Protein AF-A0A8T7DAK0-F1 (afdb_monomer)

Sequence (66 aa):
MDDLVARHKAARMGLKVMGTIGVFLLAHKQGHITECQVNGYINTLIDKHNMYLSDEVIDKIARMLT

Solvent-accessible surface area (backbone atoms only — not comparable to full-atom values): 4013 Å² total; per-residue (Å²): 132,61,68,66,60,53,48,54,52,38,46,75,71,74,42,84,82,69,55,76,68,51,50,46,55,48,36,36,77,70,68,76,42,51,68,70,53,45,54,51,53,52,49,44,38,34,74,75,64,67,46,88,73,58,68,70,57,53,54,54,50,54,68,71,71,110

Secondary structure (DSSP, 8-state):
--HHHHHHHHHHTT-----HHHHHHHHHHTTSS-HHHHHHHHHHHHHHH-----HHHHHHHHHHH-

Mean predicted aligned error: 5.78 Å

Nearest PDB structures (foldseek):
  7rd1-assembly1_R  TM=3.056E-01  e=3.276E+00  Chimpanzee adenovirus Y25

Structure (mmCIF, N/CA/C/O backbone):
data_AF-A0A8T7DAK0-F1
#
_entry.id   AF-A0A8T7DAK0-F1
#
loop_
_atom_site.group_PDB
_atom_site.id
_atom_site.type_symbol
_atom_site.label_atom_id
_atom_site.label_alt_id
_atom_site.label_comp_id
_atom_site.label_asym_id
_atom_site.label_entity_id
_atom_site.label_seq_id
_atom_site.pdbx_PDB_ins_code
_atom_site.Cartn_x
_atom_site.Cartn_y
_atom_site.Cartn_z
_atom_site.occupancy
_atom_site.B_iso_or_equiv
_atom_site.auth_seq_id
_atom_site.auth_comp_id
_atom_site.auth_asym_id
_atom_site.auth_atom_id
_atom_site.pdbx_PDB_model_num
ATOM 1 N N . MET A 1 1 ? 15.982 -10.758 -14.676 1.00 53.22 1 MET A N 1
ATOM 2 C CA . MET A 1 1 ? 14.653 -10.699 -15.319 1.00 53.22 1 MET A CA 1
ATOM 3 C C . MET A 1 1 ? 14.081 -9.346 -14.940 1.00 53.22 1 MET A C 1
ATOM 5 O O . MET A 1 1 ? 14.066 -9.054 -13.756 1.00 53.22 1 MET A O 1
ATOM 9 N N . ASP A 1 2 ? 13.788 -8.476 -15.904 1.00 74.75 2 ASP A N 1
ATOM 10 C CA . ASP A 1 2 ? 13.356 -7.107 -15.601 1.00 74.75 2 ASP A CA 1
ATOM 11 C C . ASP A 1 2 ? 11.886 -7.113 -15.157 1.00 74.75 2 ASP A C 1
ATOM 13 O O . ASP A 1 2 ? 10.984 -7.440 -15.938 1.00 74.75 2 ASP A O 1
ATOM 17 N N . ASP A 1 3 ? 11.656 -6.774 -13.890 1.00 77.38 3 ASP A N 1
ATOM 18 C CA . ASP A 1 3 ? 10.330 -6.672 -13.283 1.00 77.38 3 ASP A CA 1
ATOM 19 C C . ASP A 1 3 ? 9.419 -5.722 -14.068 1.00 77.38 3 ASP A C 1
ATOM 21 O O . ASP A 1 3 ? 8.209 -5.926 -14.146 1.00 77.38 3 ASP A O 1
ATOM 25 N N . L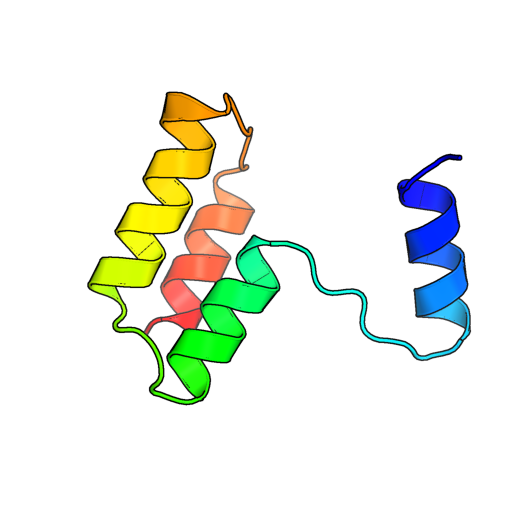EU A 1 4 ? 9.971 -4.691 -14.710 1.00 79.00 4 LEU A N 1
ATOM 26 C CA . LEU A 1 4 ? 9.203 -3.792 -15.561 1.00 79.00 4 LEU A CA 1
ATOM 27 C C . LEU A 1 4 ? 8.668 -4.524 -16.798 1.00 79.00 4 LEU A C 1
ATOM 29 O O . LEU A 1 4 ? 7.485 -4.400 -17.121 1.00 79.00 4 LEU A O 1
ATOM 33 N N . VAL A 1 5 ? 9.497 -5.331 -17.459 1.00 81.25 5 VAL A N 1
ATOM 34 C CA . VAL A 1 5 ? 9.108 -6.104 -18.651 1.00 81.25 5 VAL A CA 1
ATOM 35 C C . VAL A 1 5 ? 8.064 -7.164 -18.299 1.00 81.25 5 VAL A C 1
ATOM 37 O O . VAL A 1 5 ? 7.089 -7.344 -19.037 1.00 81.25 5 VAL A O 1
ATOM 40 N N . ALA A 1 6 ? 8.218 -7.826 -17.149 1.00 82.69 6 ALA A N 1
ATOM 41 C CA . ALA A 1 6 ? 7.239 -8.784 -16.644 1.00 82.69 6 ALA A CA 1
ATOM 42 C C . ALA A 1 6 ? 5.882 -8.112 -16.383 1.00 82.69 6 ALA A C 1
ATOM 44 O O . ALA A 1 6 ? 4.846 -8.612 -16.832 1.00 82.69 6 ALA A O 1
ATOM 45 N N . ARG A 1 7 ? 5.890 -6.929 -15.753 1.00 82.56 7 ARG A N 1
ATOM 46 C CA . ARG A 1 7 ? 4.676 -6.143 -15.501 1.00 82.56 7 ARG A CA 1
ATOM 47 C C . ARG A 1 7 ? 3.978 -5.712 -16.788 1.00 82.56 7 ARG A C 1
ATOM 49 O O . ARG A 1 7 ? 2.766 -5.877 -16.906 1.00 82.56 7 ARG A O 1
ATOM 56 N N . HIS A 1 8 ? 4.729 -5.243 -17.781 1.00 83.06 8 HIS A N 1
ATOM 57 C CA . HIS A 1 8 ? 4.172 -4.870 -19.085 1.00 83.06 8 HIS A CA 1
ATOM 58 C C . HIS A 1 8 ? 3.591 -6.068 -19.841 1.00 83.06 8 HIS A C 1
ATOM 60 O O . HIS A 1 8 ? 2.571 -5.944 -20.520 1.00 83.06 8 HIS A O 1
ATOM 66 N N . LYS A 1 9 ? 4.220 -7.245 -19.750 1.00 86.25 9 LYS A N 1
ATOM 67 C CA . LYS A 1 9 ? 3.683 -8.471 -20.355 1.00 86.25 9 LYS A CA 1
ATOM 68 C C . LYS A 1 9 ? 2.372 -8.887 -19.688 1.00 86.25 9 LYS A C 1
ATOM 70 O O . LYS A 1 9 ? 1.407 -9.142 -20.398 1.00 86.25 9 LYS A O 1
ATOM 75 N N . ALA A 1 10 ? 2.320 -8.888 -18.359 1.00 83.50 10 ALA A N 1
ATOM 76 C CA . ALA A 1 10 ? 1.109 -9.204 -17.608 1.00 83.50 10 ALA A CA 1
ATOM 77 C C . ALA A 1 10 ? -0.038 -8.226 -17.929 1.00 83.50 10 ALA A C 1
ATOM 79 O O . ALA A 1 10 ? -1.144 -8.667 -18.235 1.00 83.50 10 ALA A O 1
ATOM 80 N N . ALA A 1 11 ? 0.241 -6.919 -17.979 1.00 83.25 11 ALA A N 1
ATOM 81 C CA . ALA A 1 11 ? -0.751 -5.910 -18.352 1.00 83.25 11 ALA A CA 1
ATOM 82 C C . ALA A 1 11 ? -1.310 -6.128 -19.771 1.00 83.25 11 ALA A C 1
ATOM 84 O O . ALA A 1 11 ? -2.522 -6.069 -19.968 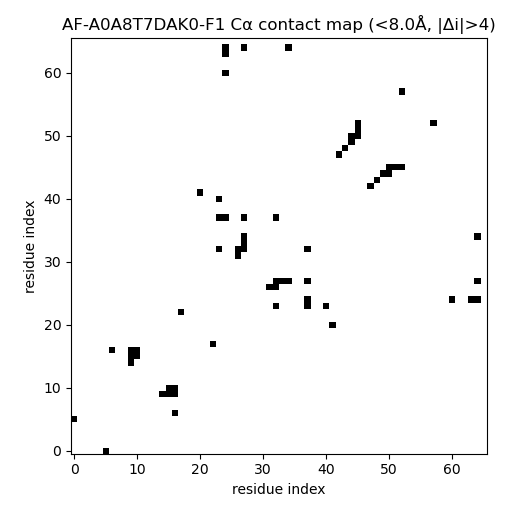1.00 83.25 11 ALA A O 1
ATOM 85 N N . ARG A 1 12 ? -0.455 -6.467 -20.751 1.00 87.31 12 ARG A N 1
ATOM 86 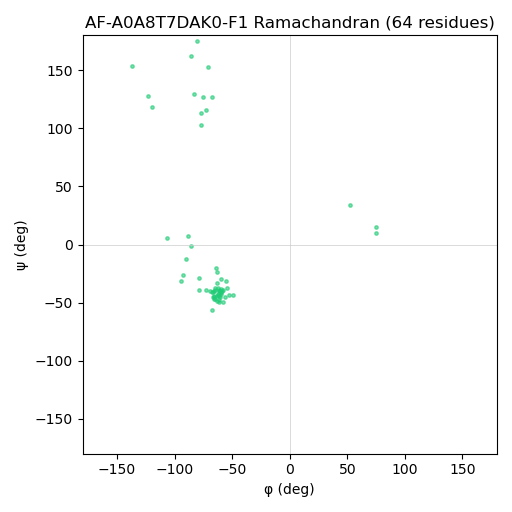C CA . ARG A 1 12 ? -0.889 -6.819 -22.120 1.00 87.31 12 ARG A CA 1
ATOM 87 C C . ARG A 1 12 ? -1.766 -8.070 -22.183 1.00 87.31 12 ARG A C 1
ATOM 89 O O . ARG A 1 12 ? -2.533 -8.219 -23.124 1.00 87.31 12 ARG A O 1
ATOM 96 N N . MET A 1 13 ? -1.663 -8.952 -21.195 1.00 88.31 13 MET A N 1
ATOM 97 C CA . MET A 1 13 ? -2.500 -10.147 -21.062 1.00 88.31 13 MET A CA 1
ATOM 98 C C . MET A 1 13 ? -3.800 -9.879 -20.282 1.00 88.31 13 MET A C 1
ATOM 100 O O . MET A 1 13 ? -4.514 -10.822 -19.956 1.00 88.31 13 MET A O 1
ATOM 104 N N . GLY A 1 14 ? -4.105 -8.619 -19.945 1.00 81.62 14 GLY A N 1
ATOM 105 C CA . GLY A 1 14 ? -5.274 -8.251 -19.140 1.00 81.62 14 GLY A CA 1
ATOM 106 C C . GLY A 1 14 ? -5.130 -8.571 -17.648 1.00 81.62 14 GLY A C 1
ATOM 107 O O . GLY A 1 14 ? -6.101 -8.469 -16.900 1.00 81.62 14 GLY A O 1
ATOM 108 N N . LEU A 1 15 ? -3.932 -8.949 -17.190 1.00 78.06 15 LEU A N 1
ATOM 10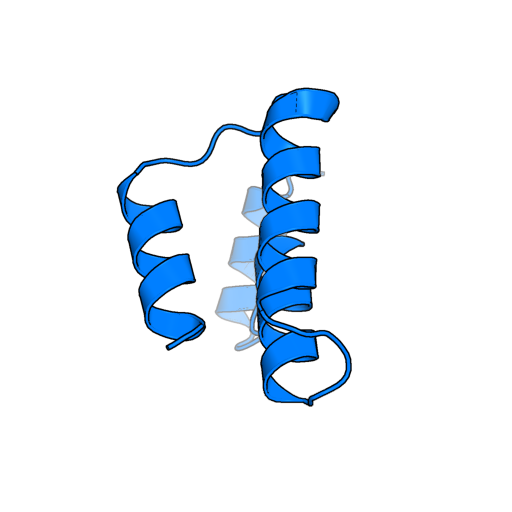9 C CA . LEU A 1 15 ? -3.676 -9.260 -15.788 1.00 78.06 15 LEU A CA 1
ATOM 110 C C . LEU A 1 15 ? -3.401 -7.973 -15.010 1.00 78.06 15 LEU A C 1
ATOM 112 O O . LEU A 1 15 ? -2.531 -7.173 -15.370 1.00 78.06 15 LEU A O 1
ATOM 116 N N . LYS A 1 16 ? -4.108 -7.794 -13.892 1.00 74.75 16 LYS A N 1
ATOM 117 C CA . LYS A 1 16 ? -3.837 -6.701 -12.960 1.00 74.75 16 LYS A CA 1
ATOM 118 C C . LYS A 1 16 ? -2.612 -7.049 -12.123 1.00 74.75 16 LYS A C 1
ATOM 120 O O . LYS A 1 16 ? -2.690 -7.822 -11.174 1.00 74.75 16 LYS A O 1
ATOM 125 N N . VAL A 1 17 ? -1.480 -6.453 -12.471 1.00 68.56 17 VAL A N 1
ATOM 126 C CA . VAL A 1 17 ? -0.276 -6.521 -11.644 1.00 68.56 17 VAL A CA 1
ATOM 127 C C . VAL A 1 17 ? -0.522 -5.748 -10.353 1.00 68.56 17 VAL A C 1
ATOM 129 O O . VAL A 1 17 ? -0.887 -4.572 -10.385 1.00 68.56 17 VAL A O 1
ATOM 132 N N . MET A 1 18 ? -0.283 -6.397 -9.219 1.00 77.38 18 MET A N 1
ATOM 133 C CA . MET A 1 18 ? -0.400 -5.792 -7.901 1.00 77.38 18 MET A CA 1
ATOM 134 C C . MET A 1 18 ? 0.961 -5.844 -7.204 1.00 77.38 18 MET A C 1
ATOM 136 O O . MET A 1 18 ? 1.516 -6.919 -7.009 1.00 77.38 18 MET A O 1
ATOM 140 N N . GLY A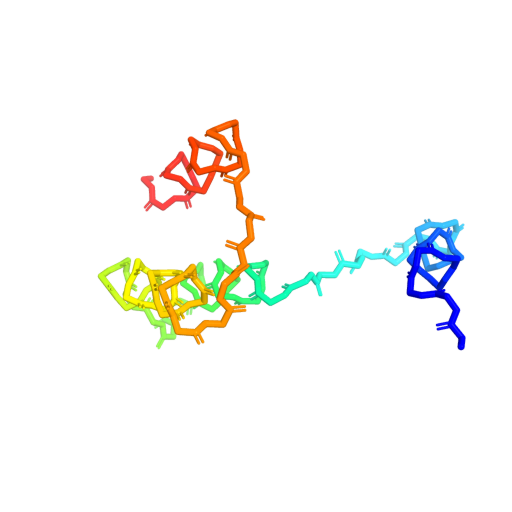 1 19 ? 1.518 -4.676 -6.878 1.00 82.50 19 GLY A N 1
ATOM 141 C CA . GLY A 1 19 ? 2.699 -4.583 -6.016 1.00 82.50 19 GLY A CA 1
ATOM 142 C C . GLY A 1 19 ? 2.322 -4.702 -4.538 1.00 82.50 19 GLY A C 1
ATOM 143 O O . GLY A 1 19 ? 1.138 -4.705 -4.202 1.00 82.50 19 GLY A O 1
ATOM 144 N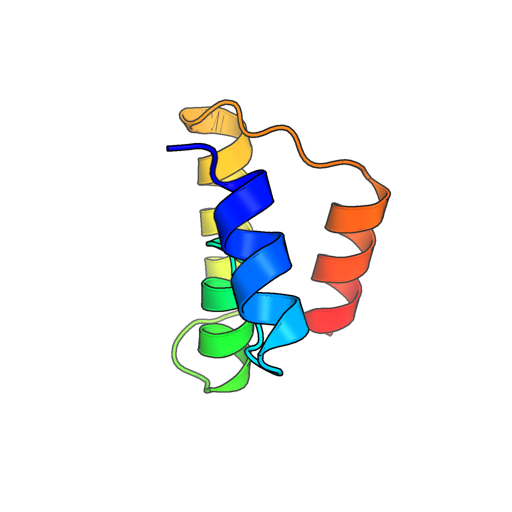 N . THR A 1 20 ? 3.318 -4.725 -3.653 1.00 86.94 20 THR A N 1
ATOM 145 C CA . THR A 1 20 ? 3.148 -4.886 -2.195 1.00 86.94 20 THR A CA 1
ATOM 146 C C . THR A 1 20 ? 2.101 -3.939 -1.599 1.00 86.94 20 THR A C 1
ATOM 148 O O . THR A 1 20 ? 1.222 -4.370 -0.860 1.00 86.94 20 THR A O 1
ATOM 151 N N . ILE A 1 21 ? 2.112 -2.666 -2.001 1.00 88.25 21 ILE A N 1
ATOM 152 C CA . ILE A 1 21 ? 1.122 -1.670 -1.553 1.00 88.25 21 ILE A CA 1
ATOM 153 C C . ILE A 1 21 ? -0.296 -2.055 -1.982 1.00 88.25 21 ILE A C 1
ATOM 155 O O . ILE A 1 21 ? -1.239 -1.958 -1.203 1.00 88.25 21 ILE A O 1
ATOM 159 N N . GLY A 1 22 ? -0.454 -2.528 -3.220 1.00 88.19 22 GLY A N 1
ATOM 160 C CA . GLY A 1 22 ? -1.751 -2.969 -3.721 1.00 88.19 22 GLY A CA 1
ATOM 161 C C . GLY A 1 22 ? -2.299 -4.164 -2.939 1.00 88.19 22 GLY A C 1
ATOM 162 O O . GLY A 1 22 ? -3.507 -4.234 -2.734 1.00 88.19 22 GLY A O 1
ATOM 163 N N . VAL A 1 23 ? -1.422 -5.055 -2.460 1.00 90.06 23 VAL A N 1
ATOM 164 C CA . VAL A 1 23 ? -1.807 -6.192 -1.609 1.00 90.06 23 VAL A CA 1
ATOM 165 C C . VAL A 1 23 ? -2.333 -5.704 -0.260 1.00 90.06 23 VAL A C 1
ATOM 167 O O . VAL A 1 23 ? -3.388 -6.163 0.171 1.00 90.06 23 VAL A O 1
ATOM 170 N N . PHE A 1 24 ? -1.672 -4.731 0.375 1.00 91.44 24 PHE A N 1
ATOM 171 C CA . PHE A 1 24 ? -2.164 -4.150 1.630 1.00 91.44 24 PHE A CA 1
ATOM 172 C C . PHE A 1 24 ? -3.513 -3.449 1.454 1.00 91.44 24 PHE A C 1
ATOM 174 O O . PHE A 1 24 ? -4.435 -3.686 2.230 1.00 91.44 24 PHE A O 1
ATOM 181 N N . LEU A 1 25 ? -3.675 -2.656 0.393 1.00 91.19 25 LEU A N 1
ATOM 182 C CA . LEU A 1 25 ? -4.950 -1.997 0.100 1.00 91.19 25 LEU A CA 1
ATOM 183 C C . LEU A 1 25 ? -6.078 -3.004 -0.168 1.00 91.19 25 LEU A C 1
ATOM 185 O O . LEU A 1 25 ? -7.216 -2.792 0.251 1.00 91.19 25 LEU A O 1
ATOM 189 N N . LEU A 1 26 ? -5.779 -4.117 -0.844 1.00 90.62 26 LEU A N 1
ATOM 190 C CA . LEU A 1 26 ? -6.752 -5.185 -1.063 1.00 90.62 26 LEU A CA 1
ATOM 191 C C . LEU A 1 26 ? -7.140 -5.872 0.251 1.00 90.62 26 LEU A C 1
ATOM 193 O O . LEU A 1 26 ? -8.328 -6.075 0.493 1.00 90.62 26 LEU A O 1
ATOM 197 N N . ALA A 1 27 ? -6.161 -6.189 1.099 1.00 91.19 27 ALA A N 1
ATOM 198 C CA . ALA A 1 27 ? -6.399 -6.796 2.404 1.00 91.19 27 ALA A CA 1
ATOM 199 C C . ALA A 1 27 ? -7.249 -5.887 3.307 1.00 91.19 27 ALA A C 1
ATOM 201 O O . ALA A 1 27 ? -8.161 -6.374 3.974 1.00 91.19 27 ALA A O 1
ATOM 202 N N . HIS A 1 28 ? -7.011 -4.571 3.271 1.00 93.12 28 HIS A N 1
ATOM 203 C CA . HIS A 1 28 ? -7.849 -3.584 3.954 1.00 93.12 28 HIS A CA 1
ATOM 204 C C . HIS A 1 28 ? -9.285 -3.603 3.432 1.00 93.12 28 HIS A C 1
ATOM 206 O O . HIS A 1 28 ? -10.227 -3.756 4.203 1.00 93.12 28 HIS A O 1
ATOM 212 N N . LYS A 1 29 ? -9.459 -3.551 2.105 1.00 91.50 29 LYS A N 1
ATOM 213 C CA . LYS A 1 29 ? -10.784 -3.603 1.471 1.00 91.50 29 LYS A CA 1
ATOM 214 C C . LYS A 1 29 ? -11.555 -4.889 1.801 1.00 91.50 29 LYS A C 1
ATOM 216 O O . LYS A 1 29 ? -12.782 -4.881 1.811 1.00 91.50 29 LYS A O 1
ATOM 221 N N . GLN A 1 30 ? -10.850 -5.990 2.042 1.00 94.00 30 GLN A N 1
ATOM 222 C CA . GLN A 1 30 ? -11.428 -7.275 2.445 1.00 94.00 30 GLN A CA 1
ATOM 223 C C . GLN A 1 30 ? -11.648 -7.398 3.965 1.00 94.00 30 GLN A C 1
ATOM 225 O O . GLN A 1 30 ? -12.155 -8.419 4.419 1.00 94.00 30 GLN A O 1
ATOM 230 N N . GLY A 1 31 ? -11.285 -6.380 4.755 1.00 93.25 31 GLY A N 1
ATOM 231 C CA . GLY A 1 31 ? -11.443 -6.372 6.210 1.00 93.25 31 GLY A CA 1
ATOM 232 C C . GLY A 1 31 ? -10.431 -7.243 6.961 1.00 93.25 31 GLY A C 1
ATOM 233 O O . GLY A 1 31 ? -10.638 -7.541 8.133 1.00 93.25 31 GLY A O 1
ATOM 234 N N . HIS A 1 32 ? -9.345 -7.670 6.310 1.00 95.38 32 HIS A N 1
ATOM 235 C CA . HIS A 1 32 ? -8.301 -8.486 6.941 1.00 95.38 32 HIS A CA 1
ATOM 236 C C . HIS A 1 32 ? -7.337 -7.665 7.798 1.00 95.38 32 HIS A C 1
ATOM 238 O O . HIS A 1 32 ? -6.761 -8.194 8.746 1.00 95.38 32 HIS A O 1
ATOM 244 N N . ILE A 1 33 ? -7.146 -6.392 7.449 1.00 94.62 33 ILE A N 1
ATOM 245 C CA . ILE A 1 33 ? -6.302 -5.449 8.183 1.00 94.62 33 ILE A CA 1
ATOM 246 C C . ILE A 1 33 ? -7.004 -4.099 8.289 1.00 94.62 33 ILE A C 1
ATOM 248 O O . ILE A 1 33 ? -7.832 -3.760 7.447 1.00 94.62 33 ILE A O 1
ATOM 252 N N . THR A 1 34 ? -6.670 -3.329 9.318 1.00 93.69 34 THR A N 1
ATOM 253 C CA . THR A 1 34 ? -7.196 -1.978 9.536 1.00 93.69 34 THR A CA 1
ATOM 254 C C . THR A 1 34 ? -6.383 -0.933 8.778 1.00 93.69 34 THR A C 1
ATOM 256 O O . THR A 1 34 ? -5.230 -1.166 8.412 1.00 93.69 34 THR A O 1
ATOM 259 N N . GLU A 1 35 ? -6.955 0.253 8.587 1.00 92.31 35 GLU A N 1
ATOM 260 C CA . GLU A 1 35 ? -6.250 1.407 8.022 1.00 92.31 35 GLU A CA 1
ATOM 261 C C . GLU A 1 35 ? -4.941 1.710 8.776 1.00 92.31 35 GLU A C 1
ATOM 263 O O . GLU A 1 35 ? -3.889 1.903 8.167 1.00 92.31 35 GLU A O 1
ATOM 268 N N . CYS A 1 36 ? -4.975 1.661 10.113 1.00 92.75 36 CYS A N 1
ATOM 269 C CA . CYS A 1 36 ? -3.795 1.861 10.957 1.00 92.75 36 CYS A CA 1
ATOM 270 C C . CYS A 1 36 ? -2.682 0.844 10.643 1.00 92.75 36 CYS A C 1
ATOM 272 O O . CYS A 1 36 ? -1.506 1.205 10.556 1.00 92.75 36 CYS A O 1
ATOM 274 N N . GLN A 1 37 ? -3.048 -0.419 10.404 1.00 92.75 37 GLN A N 1
ATOM 275 C CA . GLN A 1 37 ? -2.092 -1.453 10.007 1.00 92.75 37 GLN A CA 1
ATOM 276 C C . GLN A 1 37 ? -1.516 -1.194 8.611 1.00 92.75 37 GLN A C 1
ATOM 278 O O . GLN A 1 37 ? -0.308 -1.340 8.434 1.00 92.75 37 GLN A O 1
ATOM 283 N N . VAL A 1 38 ? -2.331 -0.755 7.642 1.00 92.50 38 VAL A N 1
ATOM 284 C CA . VAL A 1 38 ? -1.839 -0.383 6.301 1.00 92.50 38 VAL A CA 1
ATOM 285 C C . VAL A 1 38 ? -0.792 0.723 6.397 1.00 92.50 38 VAL A C 1
ATOM 287 O O . VAL A 1 38 ? 0.301 0.573 5.850 1.00 92.50 38 VAL A O 1
ATOM 290 N N . ASN A 1 39 ? -1.088 1.791 7.139 1.00 91.38 39 ASN A N 1
ATOM 291 C CA . ASN A 1 39 ? -0.162 2.906 7.329 1.00 91.38 39 ASN A CA 1
ATOM 292 C C . ASN A 1 39 ? 1.138 2.449 8.008 1.00 91.38 39 ASN A C 1
ATOM 294 O O . ASN A 1 39 ? 2.229 2.799 7.559 1.00 91.38 39 ASN A O 1
ATOM 298 N N . GLY A 1 40 ? 1.049 1.586 9.026 1.00 92.56 40 GLY A N 1
ATOM 299 C CA . GLY A 1 40 ? 2.225 1.000 9.674 1.00 92.56 40 GLY A CA 1
ATOM 300 C C . GLY A 1 40 ? 3.098 0.167 8.725 1.00 92.56 40 GLY A C 1
ATOM 301 O O . GLY A 1 40 ? 4.329 0.258 8.772 1.00 92.56 40 GLY A O 1
ATOM 302 N N . TYR A 1 41 ? 2.489 -0.616 7.830 1.00 92.81 41 TYR A N 1
ATOM 303 C CA . TYR A 1 41 ? 3.232 -1.393 6.835 1.00 92.81 41 TYR A CA 1
ATOM 304 C C . TYR A 1 41 ? 3.895 -0.507 5.780 1.00 92.81 41 TYR A C 1
ATOM 306 O O . TYR A 1 41 ? 5.042 -0.761 5.415 1.00 92.81 41 TYR A O 1
ATOM 314 N N . ILE A 1 42 ? 3.216 0.546 5.321 1.00 90.19 42 ILE A N 1
ATOM 315 C CA . ILE A 1 42 ? 3.780 1.496 4.354 1.00 90.19 42 ILE A CA 1
ATOM 316 C C . ILE A 1 42 ? 4.963 2.245 4.969 1.00 90.19 42 ILE A C 1
ATOM 318 O O . ILE A 1 42 ? 6.031 2.268 4.361 1.00 90.19 42 ILE A O 1
ATOM 322 N N . ASN A 1 43 ? 4.824 2.755 6.195 1.00 90.62 43 ASN A N 1
ATOM 323 C CA . ASN A 1 43 ? 5.927 3.414 6.899 1.00 90.62 43 ASN A CA 1
ATOM 324 C C . ASN A 1 43 ? 7.112 2.460 7.085 1.00 90.62 43 ASN A C 1
ATOM 326 O O . ASN A 1 43 ? 8.255 2.838 6.871 1.00 90.62 43 ASN A O 1
ATOM 330 N N . THR A 1 44 ? 6.854 1.182 7.375 1.00 92.19 44 THR A N 1
ATOM 331 C CA . THR A 1 44 ? 7.919 0.171 7.453 1.00 92.19 44 THR A CA 1
ATOM 332 C C . THR A 1 44 ? 8.658 0.004 6.120 1.00 92.19 44 THR A C 1
ATOM 334 O O . THR A 1 44 ? 9.881 -0.138 6.117 1.00 92.19 44 THR A O 1
ATOM 337 N N . LEU A 1 45 ? 7.953 0.027 4.984 1.00 89.12 45 LEU A N 1
ATOM 338 C CA . LEU A 1 45 ? 8.581 -0.048 3.661 1.00 89.12 45 LEU A CA 1
ATOM 339 C C . LEU A 1 45 ? 9.429 1.191 3.355 1.00 89.12 45 LEU A C 1
ATOM 341 O O . LEU A 1 45 ? 10.532 1.050 2.827 1.00 89.12 45 LEU A O 1
ATOM 345 N N . ILE A 1 46 ? 8.945 2.380 3.711 1.00 88.62 46 ILE A N 1
ATOM 346 C CA . ILE A 1 46 ? 9.674 3.637 3.511 1.00 88.62 46 ILE A CA 1
ATOM 347 C C . ILE A 1 46 ? 10.911 3.668 4.412 1.00 88.62 46 ILE A C 1
ATOM 349 O O . ILE A 1 46 ? 12.031 3.735 3.914 1.00 88.62 46 ILE A O 1
ATOM 353 N N . ASP A 1 47 ? 10.723 3.518 5.722 1.00 89.69 47 ASP A N 1
ATOM 354 C CA . ASP A 1 47 ? 11.764 3.787 6.714 1.00 89.69 47 ASP A CA 1
ATOM 355 C C . ASP A 1 47 ? 12.790 2.655 6.824 1.00 89.69 47 ASP A C 1
ATOM 357 O O . ASP A 1 47 ? 13.983 2.905 6.982 1.00 89.69 47 ASP A O 1
ATOM 361 N N . LYS A 1 48 ? 12.351 1.387 6.756 1.00 88.06 48 LYS A N 1
ATOM 362 C CA . LYS A 1 48 ? 13.254 0.234 6.943 1.00 88.06 48 LYS A CA 1
ATOM 363 C C . LYS A 1 48 ? 13.800 -0.324 5.642 1.00 88.06 48 LYS A C 1
ATOM 365 O O . LYS A 1 48 ? 14.901 -0.869 5.635 1.00 88.06 48 LYS A O 1
ATOM 370 N N . HIS A 1 49 ? 13.029 -0.234 4.562 1.00 84.62 49 HIS A N 1
ATOM 371 C CA . HIS A 1 49 ? 13.418 -0.781 3.261 1.00 84.62 49 HIS A CA 1
ATOM 372 C C . HIS A 1 49 ? 13.813 0.302 2.252 1.00 84.62 49 HIS A C 1
ATOM 374 O O . HIS A 1 49 ? 14.113 -0.027 1.105 1.00 84.62 49 HIS A O 1
ATOM 380 N N . ASN A 1 50 ? 13.863 1.568 2.691 1.00 86.00 50 ASN A N 1
ATOM 381 C CA . ASN A 1 50 ? 14.249 2.731 1.894 1.00 86.00 50 ASN A CA 1
ATOM 382 C C . ASN A 1 50 ? 13.447 2.832 0.585 1.00 86.00 50 ASN A C 1
ATOM 384 O O . ASN A 1 50 ? 13.968 3.218 -0.466 1.00 86.00 50 ASN A O 1
ATOM 388 N N . MET A 1 51 ? 12.177 2.411 0.635 1.00 86.81 51 MET A N 1
ATOM 389 C CA . MET A 1 51 ? 11.281 2.454 -0.509 1.00 86.81 51 MET A CA 1
ATOM 390 C C . MET A 1 51 ? 10.879 3.902 -0.765 1.00 86.81 51 MET A C 1
ATOM 392 O O . MET A 1 51 ? 10.175 4.512 0.035 1.00 86.81 51 MET A O 1
ATOM 396 N N . TYR A 1 52 ? 11.280 4.432 -1.917 1.00 86.69 52 TYR A N 1
ATOM 397 C CA . TYR A 1 52 ? 10.808 5.736 -2.351 1.00 86.69 52 TYR A CA 1
ATOM 398 C C . TYR A 1 52 ? 9.365 5.647 -2.861 1.00 86.69 52 TYR A C 1
ATOM 400 O O . TYR A 1 52 ? 9.048 4.854 -3.754 1.00 86.69 52 TYR A O 1
ATOM 408 N N . LEU A 1 53 ? 8.505 6.495 -2.306 1.00 83.56 53 LEU A N 1
ATOM 409 C CA . LEU A 1 53 ? 7.139 6.731 -2.753 1.00 83.56 53 LEU A CA 1
ATOM 410 C C . LEU A 1 53 ? 7.004 8.219 -3.053 1.00 83.56 53 LEU A C 1
ATOM 412 O O . LEU A 1 53 ? 7.360 9.045 -2.220 1.00 83.56 53 LEU A O 1
ATOM 416 N N . SER A 1 54 ? 6.514 8.555 -4.246 1.00 87.06 54 SER A N 1
ATOM 417 C CA . SER A 1 54 ? 6.197 9.945 -4.562 1.00 87.06 54 SER A CA 1
ATOM 418 C C . SER A 1 54 ? 4.962 10.398 -3.787 1.00 87.06 54 SER A C 1
ATOM 420 O O . SER A 1 54 ? 4.069 9.592 -3.507 1.00 87.06 54 SER A O 1
ATOM 422 N N . ASP A 1 55 ? 4.879 11.699 -3.517 1.00 86.12 55 ASP A N 1
ATOM 423 C CA . ASP A 1 55 ? 3.745 12.311 -2.814 1.00 86.12 55 ASP A CA 1
ATOM 424 C C . ASP A 1 55 ? 2.405 11.979 -3.493 1.00 86.12 55 ASP A C 1
ATOM 426 O O . ASP A 1 55 ? 1.432 11.639 -2.829 1.00 86.12 55 ASP A O 1
ATOM 430 N N . GLU A 1 56 ? 2.378 11.934 -4.830 1.00 87.81 56 GLU A N 1
ATOM 431 C CA . GLU A 1 56 ? 1.191 11.535 -5.600 1.00 87.81 56 GLU A CA 1
ATOM 432 C C . GLU A 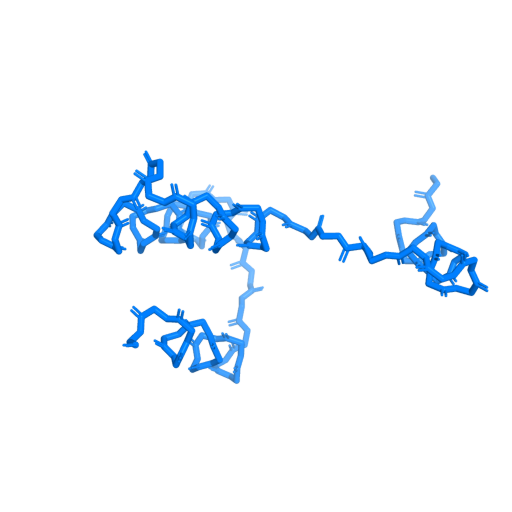1 56 ? 0.701 10.120 -5.242 1.00 87.81 56 GLU A C 1
ATOM 434 O O . 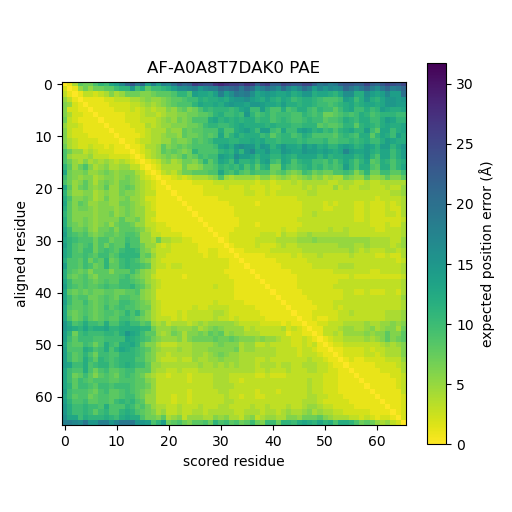GLU A 1 56 ? -0.504 9.859 -5.167 1.00 87.81 56 GLU A O 1
ATOM 439 N N . VAL A 1 57 ? 1.625 9.179 -5.023 1.00 85.75 57 VAL A N 1
A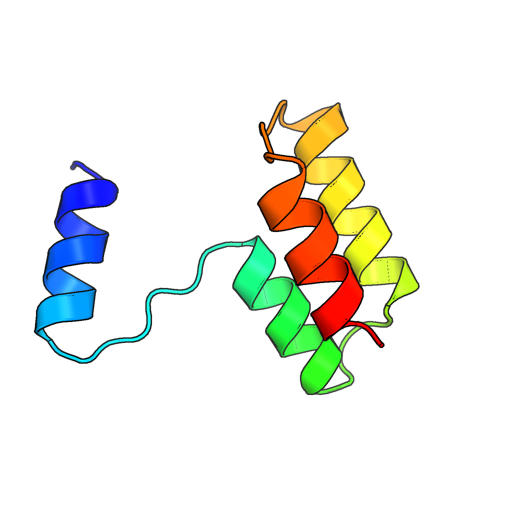TOM 440 C CA . VAL A 1 57 ? 1.269 7.805 -4.654 1.00 85.75 57 VAL A CA 1
ATOM 441 C C . VAL A 1 57 ? 0.770 7.756 -3.213 1.00 85.75 57 VAL A C 1
ATOM 443 O O . VAL A 1 57 ? -0.200 7.045 -2.950 1.00 85.75 57 VAL A O 1
ATOM 446 N N . ILE A 1 58 ? 1.377 8.524 -2.305 1.00 87.56 58 ILE A N 1
ATOM 447 C CA . ILE A 1 58 ? 0.938 8.633 -0.906 1.00 87.56 58 ILE A CA 1
ATOM 448 C C . ILE A 1 58 ? -0.485 9.202 -0.838 1.00 87.56 58 ILE A C 1
ATOM 450 O O . ILE A 1 58 ? -1.361 8.593 -0.221 1.00 87.56 58 ILE A O 1
ATOM 454 N N . ASP A 1 59 ? -0.759 10.286 -1.561 1.00 88.81 59 ASP A N 1
ATOM 455 C CA . ASP A 1 59 ? -2.092 10.891 -1.641 1.00 88.81 59 ASP A CA 1
ATOM 456 C C . ASP A 1 59 ? -3.131 9.916 -2.198 1.00 88.81 59 ASP A C 1
ATOM 458 O O . ASP A 1 59 ? -4.266 9.829 -1.719 1.00 88.81 59 ASP A O 1
ATOM 462 N N . LYS A 1 60 ? -2.750 9.150 -3.223 1.00 88.31 60 LYS A N 1
ATOM 463 C CA . LYS A 1 60 ? -3.628 8.143 -3.819 1.00 88.31 60 LYS A CA 1
ATOM 464 C C . LYS A 1 60 ? -3.949 7.015 -2.844 1.00 88.31 60 LYS A C 1
ATOM 466 O O . LYS A 1 60 ? -5.082 6.542 -2.840 1.00 88.31 60 LYS A O 1
ATOM 471 N N . ILE A 1 61 ? -2.974 6.585 -2.045 1.00 88.19 61 ILE A N 1
ATOM 472 C CA . ILE A 1 61 ? -3.171 5.587 -0.990 1.00 88.19 61 ILE A CA 1
ATOM 473 C C . ILE A 1 61 ? -4.146 6.131 0.054 1.00 88.19 61 ILE A C 1
ATOM 475 O O . ILE A 1 61 ? -5.121 5.450 0.358 1.00 88.19 61 ILE A O 1
ATOM 479 N N . ALA A 1 62 ? -3.942 7.360 0.537 1.00 87.56 62 ALA A N 1
ATOM 480 C CA . ALA A 1 62 ? -4.812 7.981 1.536 1.00 87.56 62 ALA A CA 1
ATOM 481 C C . ALA A 1 62 ? -6.278 8.030 1.069 1.00 87.56 62 ALA A C 1
ATOM 483 O O . ALA A 1 62 ? -7.172 7.592 1.787 1.00 87.56 62 ALA A O 1
ATOM 484 N N . ARG A 1 63 ? -6.526 8.432 -0.186 1.00 89.38 63 ARG A N 1
ATOM 485 C CA . ARG A 1 63 ? -7.880 8.446 -0.781 1.00 89.38 63 ARG A CA 1
ATOM 486 C C . ARG A 1 63 ? -8.528 7.068 -0.935 1.00 89.38 63 ARG A C 1
ATOM 488 O O . ARG A 1 63 ? -9.727 7.002 -1.160 1.00 89.38 63 ARG A O 1
ATOM 495 N N . MET A 1 64 ? -7.749 5.986 -0.926 1.00 85.31 64 MET A N 1
ATOM 496 C CA . MET A 1 64 ? -8.268 4.614 -1.016 1.00 85.31 64 MET A CA 1
ATOM 497 C C . MET A 1 64 ? -8.563 3.996 0.354 1.00 85.31 64 MET A C 1
ATOM 499 O O . MET A 1 64 ? -9.154 2.916 0.407 1.00 85.31 64 MET A O 1
ATOM 503 N N . LEU A 1 65 ? -8.100 4.634 1.431 1.00 82.38 65 LEU A N 1
ATOM 504 C CA . LEU A 1 65 ? -8.322 4.204 2.808 1.00 82.38 65 LEU A CA 1
ATOM 505 C C . LEU A 1 65 ? -9.563 4.863 3.429 1.00 82.38 65 LEU A C 1
ATOM 507 O O . LEU A 1 65 ? -10.171 4.248 4.301 1.00 82.38 65 LEU A O 1
ATOM 511 N N . THR A 1 66 ? -9.943 6.054 2.946 1.00 68.38 66 THR A N 1
ATOM 512 C CA . THR A 1 66 ? -11.183 6.780 3.296 1.00 68.38 66 THR A CA 1
ATOM 513 C C . THR A 1 66 ? -12.401 6.231 2.555 1.00 68.38 66 THR A C 1
ATOM 515 O O . THR A 1 66 ? -13.486 6.179 3.174 1.00 68.38 66 THR A O 1
#

Foldseek 3Di:
DDPVVVCVVCVVVVHDDADPLNVLLVCCVVVNDAPVVSVVVVVCCCPVVVDDDDPVRVVVSVVSND

pLDDT: mean 86.28, std 7.09, range [53.22, 95.38]

Radius of gyration: 13.25 Å; Cα contacts (8 Å, |Δi|>4): 33; chains: 1; bounding box: 26×23×33 Å